Protein AF-A0A1F4HFV6-F1 (afdb_monomer_lite)

Radius of gyration: 15.19 Å; chains: 1; bounding box: 44×39×28 Å

pLDDT: mean 78.49, std 16.4, range [45.84, 95.31]

Structure (mmCIF, N/CA/C/O backbone):
data_AF-A0A1F4HFV6-F1
#
_entry.id   AF-A0A1F4HFV6-F1
#
loop_
_atom_site.group_PDB
_atom_site.id
_atom_site.type_symbol
_atom_site.label_atom_id
_atom_site.label_alt_id
_atom_site.label_comp_id
_atom_site.label_asym_id
_atom_site.label_entity_id
_atom_site.label_seq_id
_atom_site.pdbx_PDB_ins_code
_atom_site.Cartn_x
_atom_site.Cartn_y
_atom_site.Cartn_z
_atom_site.occupancy
_atom_site.B_iso_or_equiv
_atom_site.auth_seq_id
_atom_site.auth_comp_id
_atom_site.auth_asym_id
_atom_site.auth_atom_id
_atom_site.pdbx_PDB_model_num
ATOM 1 N N . MET A 1 1 ? 21.935 14.770 -9.224 1.00 45.84 1 MET A N 1
ATOM 2 C CA . MET A 1 1 ? 21.499 14.187 -7.939 1.00 45.84 1 MET A CA 1
ATOM 3 C C . MET A 1 1 ? 20.025 13.877 -8.119 1.00 45.84 1 MET A C 1
ATOM 5 O O . MET A 1 1 ? 19.320 14.802 -8.494 1.00 45.84 1 MET A O 1
ATOM 9 N N . LEU A 1 2 ? 19.603 12.612 -8.014 1.00 50.25 2 LEU A N 1
ATOM 10 C CA . LEU A 1 2 ? 18.180 12.258 -8.125 1.00 50.25 2 LEU A CA 1
ATOM 11 C C . LEU A 1 2 ? 17.440 12.766 -6.877 1.00 50.25 2 LEU A C 1
ATOM 13 O O . LEU A 1 2 ? 17.924 12.568 -5.762 1.00 50.25 2 LEU A O 1
ATOM 17 N N . SER A 1 3 ? 16.305 13.434 -7.077 1.00 65.06 3 SER A N 1
ATOM 18 C CA . SER A 1 3 ? 15.404 13.902 -6.015 1.00 65.06 3 SER A CA 1
ATOM 19 C C . SER A 1 3 ? 14.314 12.861 -5.739 1.00 65.06 3 SER A C 1
ATOM 21 O O . SER A 1 3 ? 14.059 11.995 -6.570 1.00 65.06 3 SER A O 1
ATOM 23 N N . LEU A 1 4 ? 13.629 12.962 -4.596 1.00 55.62 4 LEU A N 1
ATOM 24 C CA . LEU A 1 4 ? 12.511 12.073 -4.241 1.00 55.62 4 LEU A CA 1
ATOM 25 C C . LEU A 1 4 ? 11.395 12.082 -5.308 1.00 55.62 4 LEU A C 1
ATOM 27 O O . LEU A 1 4 ? 10.829 11.039 -5.616 1.00 55.62 4 LEU A O 1
ATOM 31 N N . GLU A 1 5 ? 11.163 13.238 -5.931 1.00 58.28 5 GLU A N 1
ATOM 32 C CA . GLU A 1 5 ? 10.243 13.417 -7.064 1.00 58.28 5 GLU A CA 1
ATOM 33 C C . GLU A 1 5 ? 10.658 12.604 -8.306 1.00 58.28 5 GLU A C 1
ATOM 35 O O . GLU A 1 5 ? 9.806 12.023 -8.969 1.00 58.28 5 GLU A O 1
ATOM 40 N N . ASP A 1 6 ? 11.963 12.469 -8.567 1.00 56.88 6 ASP A N 1
ATO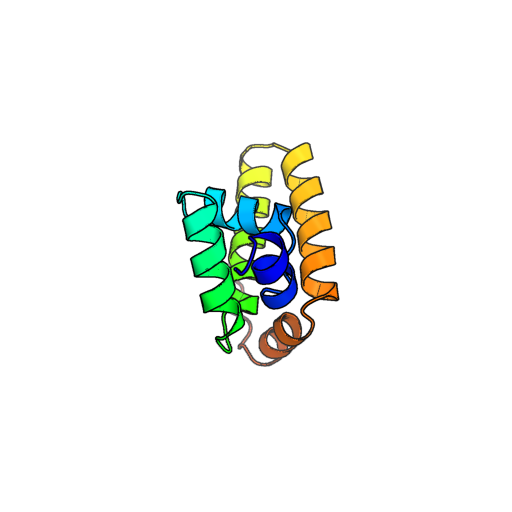M 41 C CA . ASP A 1 6 ? 12.507 11.686 -9.689 1.00 56.88 6 ASP A CA 1
ATOM 42 C C . ASP A 1 6 ? 12.286 10.175 -9.459 1.00 56.88 6 ASP A C 1
ATOM 44 O O . ASP A 1 6 ? 11.880 9.441 -10.359 1.00 56.88 6 ASP A O 1
ATOM 48 N N . CYS A 1 7 ? 12.437 9.709 -8.211 1.00 53.47 7 CYS A N 1
ATOM 49 C CA . CYS A 1 7 ? 12.113 8.330 -7.821 1.00 53.47 7 CYS A CA 1
ATOM 50 C C . CYS A 1 7 ? 10.604 8.029 -7.825 1.00 53.47 7 CYS A C 1
ATOM 52 O O . CYS A 1 7 ? 10.226 6.885 -8.084 1.00 53.47 7 CYS A O 1
ATOM 54 N N . LEU A 1 8 ? 9.741 9.013 -7.550 1.00 57.72 8 LEU A N 1
ATOM 55 C CA . LEU A 1 8 ? 8.282 8.857 -7.631 1.00 57.72 8 LEU A CA 1
ATOM 56 C C . LEU A 1 8 ? 7.815 8.708 -9.084 1.00 57.72 8 LEU A C 1
ATOM 58 O O . LEU A 1 8 ? 7.041 7.796 -9.387 1.00 57.72 8 LEU A O 1
ATOM 62 N N . GLU A 1 9 ? 8.347 9.532 -9.992 1.00 58.84 9 GLU A N 1
ATOM 63 C CA . GLU A 1 9 ? 8.072 9.437 -11.433 1.00 58.84 9 GLU A CA 1
ATOM 64 C C . GLU A 1 9 ? 8.516 8.080 -12.009 1.00 58.84 9 GLU A C 1
ATOM 66 O O . GLU A 1 9 ? 7.802 7.470 -12.809 1.00 58.84 9 GLU A O 1
ATOM 71 N N . LEU A 1 10 ? 9.656 7.552 -11.546 1.00 57.38 10 LEU A N 1
ATOM 72 C CA . LEU A 1 10 ? 10.145 6.218 -11.916 1.00 57.38 10 LEU A CA 1
ATOM 73 C C . LEU A 1 10 ? 9.315 5.086 -11.298 1.00 57.38 10 LEU A C 1
ATOM 75 O O . LEU A 1 10 ? 9.063 4.073 -11.954 1.00 57.38 10 LEU A O 1
ATOM 79 N N . SER A 1 11 ? 8.864 5.270 -10.055 1.00 55.84 11 SER A N 1
ATOM 80 C CA . SER A 1 11 ? 8.067 4.281 -9.330 1.00 55.84 11 SER A CA 1
ATOM 81 C C . SER A 1 11 ? 6.632 4.193 -9.835 1.00 55.84 11 SER A C 1
ATOM 83 O O . SER A 1 11 ? 5.942 3.274 -9.422 1.00 55.84 11 SER A O 1
ATOM 85 N N . LYS A 1 12 ? 6.154 5.108 -10.698 1.00 68.00 12 LYS A N 1
ATOM 86 C CA . LYS A 1 12 ? 4.744 5.178 -11.151 1.00 68.00 12 LYS A CA 1
ATOM 87 C C . LYS A 1 12 ? 3.743 5.117 -9.986 1.00 68.00 12 LYS A C 1
ATOM 89 O O . LYS A 1 12 ? 2.662 4.538 -10.113 1.00 68.00 12 LYS A O 1
ATOM 94 N N . LEU A 1 13 ? 4.144 5.660 -8.839 1.00 76.31 13 LEU A N 1
ATOM 95 C CA . LEU A 1 13 ? 3.378 5.667 -7.603 1.00 76.31 13 LEU A CA 1
ATOM 96 C C . LEU A 1 13 ? 3.282 7.096 -7.086 1.00 76.31 13 LEU A C 1
ATOM 98 O O . LEU A 1 13 ? 4.205 7.896 -7.213 1.00 76.31 13 LEU A O 1
ATOM 102 N N . THR A 1 14 ? 2.144 7.400 -6.491 1.00 82.56 14 THR A N 1
ATOM 103 C CA . THR A 1 14 ? 1.829 8.670 -5.850 1.00 82.56 14 THR A CA 1
ATOM 104 C C . THR A 1 14 ? 2.289 8.665 -4.392 1.00 82.56 14 THR A C 1
ATOM 106 O O . THR A 1 14 ? 2.431 7.614 -3.768 1.00 82.56 14 THR A O 1
ATOM 109 N N . GLU A 1 15 ? 2.488 9.849 -3.815 1.00 84.31 15 GLU A N 1
ATOM 110 C CA . GLU A 1 15 ? 2.875 9.999 -2.404 1.00 84.31 15 GLU A CA 1
ATOM 111 C C . GLU A 1 15 ? 1.890 9.303 -1.448 1.00 84.31 15 GLU A C 1
ATOM 113 O O . GLU A 1 15 ? 2.301 8.617 -0.512 1.00 84.31 15 GLU A O 1
ATOM 118 N N . ASP A 1 16 ? 0.589 9.386 -1.739 1.00 85.44 16 ASP A N 1
ATOM 119 C CA . ASP A 1 16 ? -0.456 8.707 -0.968 1.00 85.44 16 ASP A CA 1
ATOM 120 C C . ASP A 1 16 ? -0.234 7.178 -0.962 1.00 85.44 16 ASP A C 1
ATOM 122 O O . ASP A 1 16 ? -0.386 6.521 0.070 1.00 85.44 16 ASP A O 1
ATOM 126 N N . GLU A 1 17 ? 0.207 6.599 -2.091 1.00 86.19 17 GLU A N 1
ATOM 127 C CA . GLU A 1 17 ? 0.494 5.157 -2.234 1.00 86.19 17 GLU A CA 1
ATOM 128 C C . GLU A 1 17 ? 1.674 4.737 -1.368 1.00 86.19 17 GLU A C 1
ATOM 130 O O . GLU A 1 17 ? 1.600 3.711 -0.685 1.00 86.19 17 GLU A O 1
ATOM 135 N N . ILE A 1 18 ? 2.707 5.571 -1.295 1.00 89.88 18 ILE A N 1
ATOM 136 C CA . ILE A 1 18 ? 3.841 5.356 -0.396 1.00 89.88 18 ILE A CA 1
ATOM 137 C C . ILE A 1 18 ? 3.413 5.461 1.071 1.00 89.88 18 ILE A C 1
ATOM 139 O O . ILE A 1 18 ? 3.799 4.618 1.884 1.00 89.88 18 ILE A O 1
ATOM 143 N N . LEU A 1 19 ? 2.565 6.433 1.416 1.00 89.81 19 LEU A N 1
ATOM 144 C CA . LEU A 1 19 ? 2.043 6.599 2.774 1.00 89.81 19 LEU A CA 1
ATOM 145 C C . LEU A 1 19 ? 1.220 5.393 3.239 1.00 89.81 19 LEU A C 1
ATOM 147 O O . LEU A 1 19 ? 1.287 5.024 4.416 1.00 89.81 19 LEU A O 1
ATOM 151 N N . ILE A 1 20 ? 0.454 4.759 2.345 1.00 90.25 20 ILE A N 1
ATOM 152 C CA . ILE A 1 20 ? -0.227 3.496 2.663 1.00 90.25 20 ILE A CA 1
ATOM 153 C C . ILE A 1 20 ? 0.787 2.403 2.965 1.00 90.25 20 ILE A C 1
ATOM 155 O O . ILE A 1 20 ? 0.676 1.761 4.008 1.00 90.25 20 ILE A O 1
ATOM 159 N N . ILE A 1 21 ? 1.771 2.196 2.088 1.00 91.25 21 ILE A N 1
ATOM 160 C CA . ILE A 1 21 ? 2.772 1.135 2.259 1.00 91.25 21 ILE A CA 1
ATOM 161 C C . ILE A 1 21 ? 3.521 1.332 3.583 1.00 91.25 21 ILE A C 1
ATOM 163 O O . ILE A 1 21 ? 3.645 0.391 4.364 1.00 91.25 21 ILE A O 1
ATOM 167 N N . ALA A 1 22 ? 3.928 2.567 3.889 1.00 94.06 22 ALA A N 1
ATOM 168 C CA . ALA A 1 22 ? 4.588 2.923 5.142 1.00 94.06 22 ALA A CA 1
ATOM 169 C C . ALA A 1 22 ? 3.744 2.555 6.370 1.00 94.06 22 ALA A C 1
ATOM 171 O O . ALA A 1 22 ? 4.230 1.917 7.308 1.00 94.06 22 ALA A O 1
ATOM 172 N N . LYS A 1 23 ? 2.455 2.916 6.364 1.00 90.31 23 LYS A N 1
ATOM 173 C CA . LYS A 1 23 ? 1.531 2.616 7.468 1.00 90.31 23 LYS A CA 1
ATOM 174 C C . LYS A 1 23 ? 1.264 1.121 7.607 1.00 90.31 23 LYS A C 1
ATOM 176 O O . LYS A 1 23 ? 1.234 0.626 8.736 1.00 90.31 23 LYS A O 1
ATOM 181 N N . HIS A 1 24 ? 1.071 0.435 6.486 1.00 92.81 24 HIS A N 1
ATOM 182 C CA . HIS A 1 24 ? 0.746 -0.984 6.424 1.00 92.81 24 HIS A CA 1
ATOM 183 C C . HIS A 1 24 ? 1.911 -1.851 6.912 1.00 92.81 24 HIS A C 1
ATOM 185 O O . HIS A 1 24 ? 1.739 -2.663 7.819 1.00 92.81 24 HIS A O 1
ATOM 191 N N . GLU A 1 25 ? 3.111 -1.610 6.382 1.00 92.25 25 GLU A N 1
ATOM 192 C CA . GLU A 1 25 ? 4.332 -2.346 6.734 1.00 92.25 25 GLU A CA 1
ATOM 193 C C . GLU A 1 25 ? 4.984 -1.833 8.024 1.00 92.25 25 GLU A C 1
ATOM 195 O O . GLU A 1 25 ? 5.911 -2.452 8.542 1.00 92.25 25 GLU A O 1
ATOM 200 N N . ARG A 1 26 ? 4.482 -0.721 8.581 1.00 94.69 26 ARG A N 1
ATOM 201 C CA . ARG A 1 26 ? 4.977 -0.095 9.819 1.00 94.69 26 ARG A CA 1
ATOM 202 C C . ARG A 1 26 ? 6.443 0.335 9.705 1.00 94.69 26 ARG A C 1
ATOM 204 O O . ARG A 1 26 ? 7.223 0.170 10.644 1.00 94.69 26 ARG A O 1
ATOM 211 N N . ILE A 1 27 ? 6.793 0.924 8.567 1.00 95.31 27 ILE A N 1
ATOM 212 C CA . ILE A 1 27 ? 8.143 1.392 8.236 1.00 95.31 27 ILE A CA 1
ATOM 213 C C . ILE A 1 27 ? 8.151 2.899 7.931 1.00 95.31 27 ILE A C 1
ATOM 215 O O . ILE A 1 27 ? 7.105 3.460 7.602 1.00 95.31 27 ILE A O 1
ATOM 219 N N . PRO A 1 28 ? 9.309 3.579 8.033 1.00 94.19 28 PRO A N 1
ATOM 220 C CA . PRO A 1 28 ? 9.443 4.976 7.616 1.00 94.19 28 PRO A CA 1
ATOM 221 C C . PRO A 1 28 ? 9.117 5.178 6.129 1.00 94.19 28 PRO A C 1
ATOM 223 O O . PRO A 1 28 ? 9.372 4.290 5.319 1.00 94.19 28 PRO A O 1
ATOM 226 N N . GLU A 1 29 ? 8.645 6.369 5.752 1.00 89.19 29 GLU A N 1
ATOM 227 C CA . GLU A 1 29 ? 8.258 6.712 4.368 1.00 89.19 29 GLU A CA 1
ATOM 228 C C . GLU A 1 29 ? 9.380 6.464 3.356 1.00 89.19 29 GLU A C 1
ATOM 230 O O . GLU A 1 29 ? 9.146 5.894 2.296 1.00 89.19 29 GLU A O 1
ATOM 235 N N . ILE A 1 30 ? 10.622 6.800 3.716 1.00 88.38 30 ILE A N 1
ATOM 236 C CA . ILE A 1 30 ? 11.785 6.545 2.860 1.00 88.38 30 ILE A CA 1
ATOM 237 C C . ILE A 1 30 ? 12.021 5.045 2.627 1.00 88.38 30 ILE A C 1
ATOM 239 O O . ILE A 1 30 ? 12.366 4.638 1.525 1.00 88.38 30 ILE A O 1
ATOM 243 N N . ALA A 1 31 ? 11.778 4.202 3.634 1.00 90.81 31 ALA A N 1
ATOM 244 C CA . ALA A 1 31 ? 11.885 2.753 3.488 1.00 90.81 31 ALA A CA 1
ATOM 245 C C . ALA A 1 31 ? 10.706 2.177 2.687 1.00 90.81 31 ALA A C 1
ATOM 247 O O . ALA A 1 31 ? 10.880 1.220 1.936 1.00 90.81 31 ALA A O 1
ATOM 248 N N . ALA A 1 32 ? 9.515 2.767 2.821 1.00 92.06 32 ALA A N 1
ATOM 249 C CA . ALA A 1 32 ? 8.350 2.409 2.021 1.00 92.06 32 ALA A CA 1
ATOM 250 C C . ALA A 1 32 ? 8.539 2.755 0.544 1.00 92.06 32 ALA A C 1
ATOM 252 O O . ALA A 1 32 ? 8.162 1.953 -0.303 1.00 92.06 32 ALA A O 1
ATOM 253 N N . LEU A 1 33 ? 9.159 3.898 0.241 1.00 88.12 33 LEU A N 1
ATOM 254 C CA . LEU A 1 33 ? 9.519 4.285 -1.121 1.00 88.12 33 LEU A CA 1
ATOM 255 C C . LEU A 1 33 ? 10.487 3.275 -1.746 1.00 88.12 33 LEU A C 1
ATOM 257 O O . LEU A 1 33 ? 10.234 2.785 -2.843 1.00 88.12 33 LEU A O 1
ATOM 261 N N . GLU A 1 34 ? 11.543 2.897 -1.023 1.00 89.50 34 GLU A N 1
ATOM 262 C CA . GLU A 1 34 ? 12.493 1.877 -1.482 1.00 89.50 34 GLU A CA 1
ATOM 263 C C . GLU A 1 34 ? 11.811 0.519 -1.709 1.00 89.50 34 GLU A C 1
ATOM 265 O O . GLU A 1 34 ? 12.017 -0.125 -2.740 1.00 89.50 34 GLU A O 1
ATOM 270 N N . LEU A 1 35 ? 10.944 0.094 -0.781 1.00 89.50 35 LEU A N 1
ATOM 271 C CA . LEU A 1 35 ? 10.153 -1.129 -0.927 1.00 89.50 35 LEU A CA 1
ATOM 272 C C . LEU A 1 35 ? 9.233 -1.057 -2.150 1.00 89.50 35 LEU A C 1
ATOM 274 O O . LEU A 1 35 ? 9.136 -2.021 -2.905 1.00 89.50 35 LEU A O 1
ATOM 278 N N . ALA A 1 36 ? 8.563 0.069 -2.356 1.00 87.44 36 ALA A N 1
ATOM 279 C CA . ALA A 1 36 ? 7.656 0.280 -3.470 1.00 87.44 36 ALA A CA 1
ATOM 280 C C . ALA A 1 36 ? 8.390 0.235 -4.822 1.00 87.44 36 ALA A C 1
ATOM 282 O O . ALA A 1 36 ? 7.954 -0.470 -5.735 1.00 87.44 36 ALA A O 1
ATOM 283 N N . ASN A 1 37 ? 9.546 0.896 -4.911 1.00 84.69 37 ASN A N 1
ATOM 284 C CA . ASN A 1 37 ? 10.421 0.880 -6.082 1.00 84.69 37 ASN A CA 1
ATOM 285 C C . ASN A 1 37 ? 10.975 -0.530 -6.366 1.00 84.69 37 ASN A C 1
ATOM 287 O O . ASN A 1 37 ? 11.040 -0.974 -7.514 1.00 84.69 37 ASN A O 1
ATOM 291 N N . TYR A 1 38 ? 11.308 -1.289 -5.319 1.00 85.75 38 TYR A N 1
ATOM 292 C CA 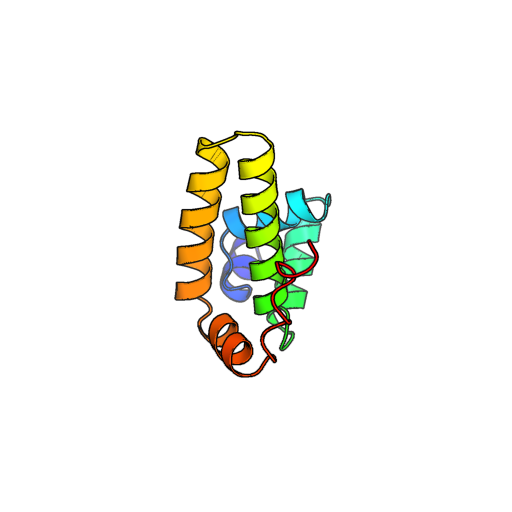. TYR A 1 38 ? 11.665 -2.697 -5.469 1.00 85.75 38 TYR A CA 1
ATOM 293 C C . TYR A 1 38 ? 10.488 -3.521 -6.003 1.00 85.75 38 TYR A C 1
ATOM 295 O O . TYR A 1 38 ? 10.645 -4.282 -6.957 1.00 85.75 38 TYR A O 1
ATOM 303 N N . LEU A 1 39 ? 9.299 -3.363 -5.413 1.00 85.50 39 LEU A N 1
ATOM 304 C CA . LEU A 1 39 ? 8.112 -4.124 -5.788 1.00 85.50 39 LEU A CA 1
ATOM 305 C C . LEU A 1 39 ? 7.727 -3.868 -7.245 1.00 85.50 39 LEU A C 1
ATOM 307 O O . LEU A 1 39 ? 7.469 -4.838 -7.953 1.00 85.50 39 LEU A O 1
ATOM 311 N N . ILE A 1 40 ? 7.744 -2.628 -7.736 1.00 79.31 40 ILE A N 1
ATOM 312 C CA . ILE A 1 40 ? 7.321 -2.359 -9.118 1.00 79.31 40 ILE A CA 1
ATOM 313 C C . ILE A 1 40 ? 8.227 -3.003 -10.178 1.00 79.31 40 ILE A C 1
ATOM 315 O O . ILE A 1 40 ? 7.782 -3.287 -11.288 1.00 79.31 40 ILE A O 1
ATOM 319 N N . CYS A 1 41 ? 9.472 -3.325 -9.822 1.00 78.56 41 CYS A N 1
ATOM 320 C CA . CYS A 1 41 ? 10.380 -4.092 -10.676 1.00 78.56 41 CYS A CA 1
ATOM 321 C C . CYS A 1 41 ? 10.089 -5.606 -10.685 1.00 78.56 41 CYS A C 1
ATOM 323 O O . CYS A 1 41 ? 10.722 -6.353 -11.432 1.00 78.56 41 CYS A O 1
ATOM 325 N N . THR A 1 42 ? 9.163 -6.088 -9.851 1.00 78.00 42 THR A N 1
ATOM 326 C CA . THR A 1 42 ? 8.818 -7.511 -9.734 1.00 78.00 42 THR A CA 1
ATOM 327 C C . THR A 1 42 ? 7.489 -7.832 -10.423 1.00 78.00 42 THR A C 1
ATOM 329 O O . THR A 1 42 ? 6.560 -7.026 -10.373 1.00 78.00 42 THR A O 1
ATOM 332 N N . PRO A 1 43 ? 7.328 -9.044 -10.988 1.00 71.38 43 PRO A N 1
ATOM 333 C CA . PRO A 1 43 ? 6.093 -9.444 -11.671 1.00 71.38 43 PRO A CA 1
ATOM 334 C C . PRO A 1 43 ? 4.859 -9.522 -10.752 1.00 71.38 43 PRO A C 1
ATOM 336 O O . PRO A 1 43 ? 3.735 -9.605 -11.241 1.00 71.38 43 PRO A O 1
ATOM 339 N N . ASP A 1 44 ? 5.058 -9.520 -9.430 1.00 78.81 44 ASP A N 1
ATOM 340 C CA . ASP A 1 44 ? 4.008 -9.635 -8.412 1.00 78.81 44 ASP A CA 1
ATOM 341 C C . ASP A 1 44 ? 3.864 -8.376 -7.547 1.00 78.81 44 ASP A C 1
ATOM 343 O O . ASP A 1 44 ? 2.991 -8.310 -6.676 1.00 78.81 44 ASP A O 1
ATOM 347 N N . GLY A 1 45 ? 4.704 -7.363 -7.754 1.00 83.81 45 GLY A N 1
ATOM 348 C CA . GLY A 1 45 ? 4.730 -6.198 -6.879 1.00 83.81 45 GLY A CA 1
ATOM 349 C C . GLY A 1 45 ? 3.471 -5.360 -6.965 1.00 83.81 45 GLY A C 1
ATOM 350 O O . GLY A 1 45 ? 2.931 -4.980 -5.926 1.00 83.81 45 GLY A O 1
ATOM 351 N N . GLU A 1 46 ? 2.934 -5.169 -8.174 1.00 84.88 46 GLU A N 1
ATOM 352 C CA . GLU A 1 46 ? 1.669 -4.455 -8.340 1.00 84.88 46 GLU A CA 1
ATOM 353 C C . GLU A 1 46 ? 0.525 -5.165 -7.593 1.00 84.88 46 GLU A C 1
ATOM 355 O O . GLU A 1 46 ? -0.356 -4.542 -6.994 1.00 84.88 46 GLU A O 1
ATOM 360 N N . PHE A 1 47 ? 0.536 -6.502 -7.592 1.00 85.44 47 PHE A N 1
ATOM 361 C CA . PHE A 1 47 ? -0.447 -7.306 -6.867 1.00 85.44 47 PHE A CA 1
ATOM 362 C C . PHE A 1 47 ? -0.289 -7.172 -5.352 1.00 85.44 47 PHE A C 1
ATOM 364 O O . PHE A 1 47 ? -1.287 -7.054 -4.637 1.00 85.44 47 PHE A O 1
ATOM 371 N N . ARG A 1 48 ? 0.953 -7.152 -4.859 1.00 88.75 48 ARG A N 1
ATOM 372 C CA . ARG A 1 48 ? 1.244 -6.950 -3.436 1.00 88.75 48 ARG A CA 1
ATOM 373 C C . ARG A 1 48 ? 0.750 -5.597 -2.944 1.00 88.75 48 ARG A C 1
ATOM 375 O O . ARG A 1 48 ? 0.026 -5.568 -1.953 1.00 88.75 48 ARG A O 1
ATOM 382 N N . ILE A 1 49 ? 1.045 -4.515 -3.662 1.00 89.06 49 ILE A N 1
ATOM 383 C CA . ILE A 1 49 ? 0.608 -3.162 -3.286 1.00 89.06 49 ILE A CA 1
ATOM 384 C C . ILE A 1 49 ? -0.926 -3.074 -3.296 1.00 89.06 49 ILE A C 1
ATOM 386 O O . ILE A 1 49 ? -1.535 -2.635 -2.320 1.00 89.06 49 ILE A O 1
ATOM 390 N N . LYS A 1 50 ? -1.591 -3.613 -4.327 1.00 89.88 50 LYS A N 1
ATOM 391 C CA . LYS A 1 50 ? -3.061 -3.738 -4.343 1.00 89.88 50 LYS A CA 1
ATOM 392 C C . LYS A 1 50 ? -3.599 -4.529 -3.146 1.00 89.88 50 LYS A C 1
ATOM 394 O O . LYS A 1 50 ? -4.664 -4.199 -2.620 1.00 89.88 50 LYS A O 1
ATOM 399 N N . GLY A 1 51 ? -2.900 -5.586 -2.736 1.00 90.62 51 GLY A N 1
ATOM 400 C CA . GLY A 1 51 ? -3.218 -6.379 -1.549 1.00 90.62 51 GLY A CA 1
ATOM 401 C C . GLY A 1 51 ? -3.153 -5.558 -0.261 1.00 90.62 51 GLY A C 1
ATOM 402 O O . GLY A 1 51 ? -4.103 -5.602 0.522 1.00 90.62 51 GLY A O 1
ATOM 403 N N . MET A 1 52 ? -2.097 -4.758 -0.089 1.00 92.50 52 MET A N 1
ATOM 404 C CA . MET A 1 52 ? -1.923 -3.850 1.053 1.00 92.50 52 MET A CA 1
ATOM 405 C C . MET A 1 52 ? -3.087 -2.856 1.144 1.00 92.50 52 MET A C 1
ATOM 407 O O . MET A 1 52 ? -3.760 -2.783 2.173 1.00 92.50 52 MET A O 1
ATOM 411 N N . ILE A 1 53 ? -3.422 -2.189 0.030 1.00 91.88 53 ILE A N 1
ATOM 412 C CA . ILE A 1 53 ? -4.539 -1.229 -0.033 1.00 91.88 53 ILE A CA 1
ATOM 413 C C . ILE A 1 53 ? -5.868 -1.910 0.342 1.00 91.88 53 ILE A C 1
ATOM 415 O O . ILE A 1 53 ? -6.653 -1.379 1.126 1.00 91.88 53 ILE A O 1
ATOM 419 N N . LYS A 1 54 ? -6.135 -3.119 -0.174 1.00 93.44 54 LYS A N 1
ATOM 420 C CA . LYS A 1 54 ? -7.356 -3.881 0.158 1.00 93.44 54 LYS A CA 1
ATOM 421 C C . LYS A 1 54 ? -7.432 -4.285 1.628 1.00 93.44 54 LYS A C 1
ATOM 423 O O . LYS A 1 54 ? -8.519 -4.256 2.215 1.00 93.44 54 LYS A O 1
ATOM 428 N N . ASN A 1 55 ? -6.312 -4.687 2.216 1.00 93.38 55 ASN A N 1
ATOM 429 C CA . ASN A 1 55 ? -6.269 -5.023 3.631 1.00 93.38 55 ASN A CA 1
ATOM 430 C C . ASN A 1 55 ? -6.547 -3.786 4.490 1.00 93.38 55 ASN A C 1
ATOM 432 O O . ASN A 1 55 ? -7.335 -3.864 5.428 1.00 93.38 55 ASN A O 1
ATOM 436 N N . ASP A 1 56 ? -5.989 -2.634 4.123 1.00 92.25 56 ASP A N 1
ATOM 437 C CA . ASP A 1 56 ? -6.239 -1.381 4.831 1.00 92.25 56 ASP A CA 1
ATOM 438 C C . ASP A 1 56 ? -7.696 -0.921 4.714 1.00 92.25 56 ASP A C 1
ATOM 440 O O . ASP A 1 56 ? -8.258 -0.449 5.702 1.00 92.25 56 ASP A O 1
ATOM 444 N N . ILE A 1 57 ? -8.352 -1.126 3.563 1.00 93.50 57 ILE A N 1
ATOM 445 C CA . ILE A 1 57 ? -9.805 -0.905 3.423 1.00 93.50 57 ILE A CA 1
ATOM 446 C C . ILE A 1 57 ? -10.566 -1.790 4.412 1.00 93.50 57 ILE A C 1
ATOM 448 O O . ILE A 1 57 ? -11.472 -1.323 5.097 1.00 93.50 57 ILE A O 1
ATOM 452 N N . THR A 1 58 ? -10.185 -3.066 4.502 1.00 94.25 58 THR A N 1
ATOM 453 C CA . THR A 1 58 ? -10.822 -4.029 5.410 1.00 94.25 58 THR A CA 1
ATOM 454 C C . THR A 1 58 ? -10.613 -3.625 6.870 1.00 94.25 58 THR A C 1
ATOM 456 O O . THR A 1 58 ? -11.549 -3.667 7.664 1.00 94.25 58 THR A O 1
ATOM 459 N N . GLN A 1 59 ? -9.410 -3.170 7.228 1.00 92.81 59 GLN A N 1
ATOM 460 C CA . GLN A 1 59 ? -9.105 -2.662 8.563 1.00 92.81 59 GLN A CA 1
ATOM 461 C C . GLN A 1 59 ? -9.925 -1.406 8.888 1.00 92.81 59 GLN A C 1
ATOM 463 O O . GLN A 1 59 ? -10.536 -1.344 9.952 1.00 92.81 59 GLN A O 1
ATOM 468 N N . ALA A 1 60 ? -9.985 -0.430 7.977 1.00 92.62 60 ALA A N 1
ATOM 469 C CA . ALA A 1 60 ? -10.768 0.791 8.162 1.00 92.62 60 ALA A CA 1
ATOM 470 C C . ALA A 1 60 ? -12.265 0.485 8.341 1.00 92.62 60 ALA A C 1
ATOM 472 O O . ALA A 1 60 ? -12.892 1.016 9.259 1.00 92.62 60 ALA A O 1
ATOM 473 N N . ALA A 1 61 ? -12.807 -0.436 7.538 1.00 94.12 61 ALA A N 1
ATOM 474 C CA . ALA A 1 61 ? -14.185 -0.903 7.664 1.00 94.12 61 ALA A CA 1
ATOM 475 C C . ALA A 1 61 ? -14.443 -1.578 9.024 1.00 94.12 61 ALA A C 1
ATOM 477 O O . ALA A 1 61 ? -15.432 -1.266 9.687 1.00 94.12 61 ALA A O 1
ATOM 478 N N . ASN A 1 62 ? -13.533 -2.446 9.481 1.00 94.88 62 ASN A N 1
ATOM 479 C CA . ASN A 1 62 ? -13.641 -3.123 10.779 1.00 94.88 62 ASN A CA 1
ATOM 480 C C . ASN A 1 62 ? -13.565 -2.152 11.968 1.00 94.88 62 ASN A C 1
ATOM 482 O O . ASN A 1 62 ? -14.198 -2.386 12.994 1.00 94.88 62 ASN A O 1
ATOM 486 N N . CYS A 1 63 ? -12.813 -1.058 11.836 1.00 9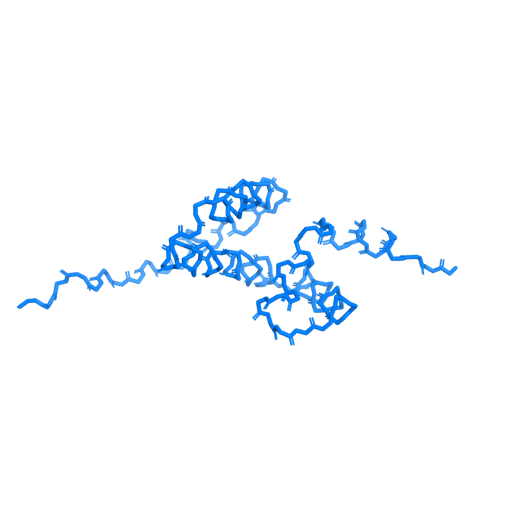2.94 63 CYS A N 1
ATOM 487 C CA . CYS A 1 63 ? -12.738 0.000 12.845 1.00 92.94 63 CYS A CA 1
ATOM 488 C C . CYS A 1 63 ? -13.910 0.997 12.778 1.00 92.94 63 CYS A C 1
ATOM 490 O O . CYS A 1 63 ? -14.011 1.863 13.645 1.00 92.94 63 CYS A O 1
ATOM 492 N N . GLY A 1 64 ? -14.784 0.907 11.768 1.00 94.69 64 GLY A N 1
ATOM 493 C CA . GLY A 1 64 ? -15.877 1.859 11.547 1.00 94.69 64 GLY A CA 1
ATOM 494 C C . GLY A 1 64 ? -15.435 3.220 10.991 1.00 94.69 64 GLY A C 1
ATOM 495 O O . GLY A 1 64 ? -16.237 4.156 10.957 1.00 94.69 64 GLY A O 1
ATOM 496 N N . ASP A 1 65 ? -14.187 3.346 10.531 1.00 93.94 65 ASP A N 1
ATOM 497 C CA . ASP A 1 65 ? -13.633 4.586 9.982 1.00 93.94 65 ASP A CA 1
ATOM 498 C C . ASP A 1 65 ? -14.018 4.747 8.505 1.00 93.94 65 ASP A C 1
ATOM 500 O O . ASP A 1 65 ? -13.267 4.434 7.577 1.00 93.94 65 ASP A O 1
ATOM 504 N N . ARG A 1 66 ? -15.243 5.238 8.290 1.00 92.88 66 ARG A N 1
ATOM 505 C CA . ARG A 1 66 ? -15.833 5.419 6.955 1.00 92.88 66 ARG A CA 1
ATOM 506 C C . ARG A 1 66 ? -15.074 6.420 6.087 1.00 92.88 66 ARG A C 1
ATOM 508 O O . ARG A 1 66 ? -15.065 6.271 4.868 1.00 92.88 66 ARG A O 1
ATOM 515 N N . VAL A 1 67 ? -14.463 7.445 6.685 1.00 92.81 67 VAL A N 1
ATOM 516 C CA . VAL A 1 67 ? -13.718 8.468 5.934 1.00 92.81 67 VAL A CA 1
ATOM 517 C C . VAL A 1 67 ? -12.450 7.848 5.364 1.00 92.81 67 VAL A C 1
ATOM 519 O O . VAL A 1 67 ? -12.209 7.942 4.158 1.00 92.81 67 VAL A O 1
ATOM 522 N N . ARG A 1 68 ? -11.689 7.139 6.206 1.00 90.50 68 ARG A N 1
ATOM 523 C CA . ARG A 1 68 ? -10.497 6.411 5.772 1.00 90.50 68 ARG A CA 1
ATOM 524 C C . ARG A 1 68 ? -10.851 5.337 4.746 1.00 90.50 68 ARG A C 1
ATOM 526 O O . ARG A 1 68 ? -10.197 5.252 3.713 1.00 90.50 68 ARG A O 1
ATOM 533 N N . GLU A 1 69 ? -11.910 4.565 4.976 1.00 92.81 69 GLU A N 1
ATOM 534 C CA . GLU A 1 69 ? -12.367 3.529 4.042 1.00 92.81 69 GLU A CA 1
ATOM 535 C C . GLU A 1 69 ? -12.664 4.096 2.640 1.00 92.81 69 GLU A C 1
ATOM 537 O O . GLU A 1 69 ? -12.235 3.526 1.635 1.00 92.81 69 GLU A O 1
ATOM 542 N N . LEU A 1 70 ? -13.379 5.223 2.554 1.00 92.69 70 LEU A N 1
ATOM 543 C CA . LEU A 1 70 ? -13.709 5.867 1.278 1.00 92.69 70 LEU A CA 1
ATOM 544 C C . LEU A 1 70 ? -12.468 6.411 0.561 1.00 92.69 70 LEU A C 1
ATOM 546 O O . LEU A 1 70 ? -12.346 6.215 -0.650 1.00 92.69 70 LEU A O 1
ATOM 550 N N . GLY A 1 71 ? -11.543 7.037 1.295 1.00 91.69 71 GLY A N 1
ATOM 551 C CA . GLY A 1 71 ? -10.270 7.507 0.740 1.00 91.69 71 GLY A CA 1
ATOM 552 C C . GLY A 1 71 ? -9.463 6.361 0.129 1.00 91.69 71 GLY A C 1
ATOM 553 O O . GLY A 1 71 ? -9.090 6.409 -1.043 1.00 91.69 71 GLY A O 1
ATOM 554 N N . LEU A 1 72 ? -9.316 5.264 0.875 1.00 92.12 72 LEU A N 1
ATOM 555 C CA . LEU A 1 72 ? -8.609 4.066 0.419 1.00 92.12 72 LEU A CA 1
ATOM 556 C C . LEU A 1 72 ? -9.280 3.411 -0.804 1.00 92.12 72 LEU A C 1
ATOM 558 O O . LEU A 1 72 ? -8.598 2.913 -1.698 1.00 92.12 72 LEU A O 1
ATOM 562 N N . LYS A 1 73 ? -10.618 3.427 -0.889 1.00 92.94 73 LYS A N 1
ATOM 563 C CA . LYS A 1 73 ? -11.354 2.930 -2.068 1.00 92.94 73 LYS A CA 1
ATOM 564 C C . LYS A 1 73 ? -11.111 3.777 -3.315 1.00 92.94 73 LYS A C 1
ATOM 566 O O . LYS A 1 73 ? -10.943 3.214 -4.398 1.00 92.94 73 LYS A O 1
ATOM 571 N N . LEU A 1 74 ? -11.116 5.105 -3.187 1.00 91.25 74 LEU A N 1
ATOM 572 C CA . LEU A 1 74 ? -10.814 6.006 -4.304 1.00 91.25 74 LEU A CA 1
ATOM 573 C C . LEU A 1 74 ? -9.395 5.761 -4.815 1.00 91.25 74 LEU A C 1
ATOM 575 O O . LEU A 1 74 ? -9.162 5.640 -6.016 1.00 91.25 74 LEU A O 1
ATOM 579 N N . MET A 1 75 ? -8.468 5.619 -3.884 1.00 89.62 75 MET A N 1
ATOM 580 C CA . MET A 1 75 ? -7.077 5.369 -4.181 1.00 89.62 75 MET A CA 1
ATOM 581 C C . MET A 1 75 ? -6.846 4.011 -4.845 1.00 89.62 75 MET A C 1
ATOM 583 O O . MET A 1 75 ? -6.174 3.943 -5.866 1.00 89.62 75 MET A O 1
ATOM 587 N N . LEU A 1 76 ? -7.504 2.948 -4.371 1.00 90.88 76 LEU A N 1
ATOM 588 C CA . LEU A 1 76 ? -7.500 1.646 -5.043 1.00 90.88 76 LEU A CA 1
ATOM 589 C C . LEU A 1 76 ? -7.987 1.747 -6.497 1.00 90.88 76 LEU A C 1
ATOM 591 O O . LEU A 1 76 ? -7.466 1.060 -7.376 1.00 90.88 76 LEU A O 1
ATOM 595 N N . ARG A 1 77 ? -8.994 2.590 -6.761 1.00 89.44 77 ARG A N 1
ATOM 596 C CA . ARG A 1 77 ? -9.491 2.829 -8.122 1.00 89.44 77 ARG A CA 1
ATOM 597 C C . ARG A 1 77 ? -8.419 3.478 -8.996 1.00 89.44 77 ARG A C 1
ATOM 599 O O . ARG A 1 77 ? -8.229 3.035 -10.125 1.00 89.44 77 ARG A O 1
ATOM 606 N N . ASN A 1 78 ? -7.742 4.501 -8.478 1.00 86.69 78 ASN A N 1
ATOM 607 C CA . ASN A 1 78 ? -6.668 5.196 -9.187 1.00 86.6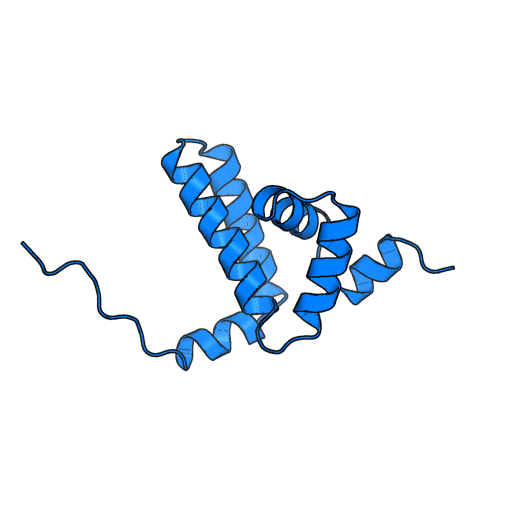9 78 ASN A CA 1
ATOM 608 C C . ASN A 1 78 ? -5.483 4.260 -9.446 1.00 86.69 78 ASN A C 1
ATOM 610 O O . ASN A 1 78 ? -5.027 4.177 -10.583 1.00 86.69 78 ASN A O 1
ATOM 614 N N . TYR A 1 79 ? -5.090 3.477 -8.440 1.00 86.44 79 TYR A N 1
ATOM 615 C CA . TYR A 1 79 ? -4.043 2.469 -8.545 1.00 86.44 79 TYR A CA 1
ATOM 616 C C . TYR A 1 79 ? -4.321 1.490 -9.691 1.00 86.44 79 TYR A C 1
ATOM 618 O O . TYR A 1 79 ? -3.522 1.343 -10.605 1.00 86.44 79 TYR A O 1
ATOM 626 N N . VAL A 1 80 ? -5.505 0.867 -9.721 1.00 86.69 80 VAL A N 1
ATOM 627 C CA . VAL A 1 80 ? -5.867 -0.098 -10.779 1.00 86.69 80 VAL A CA 1
ATOM 628 C C . VAL A 1 80 ? -5.947 0.549 -12.166 1.00 86.69 80 VAL A C 1
ATOM 630 O O . VAL A 1 80 ? -5.669 -0.120 -13.159 1.00 86.69 80 VAL A O 1
ATOM 633 N N . ALA A 1 81 ? -6.325 1.827 -12.253 1.00 85.12 81 ALA A N 1
ATOM 634 C CA . ALA A 1 81 ? -6.355 2.552 -13.522 1.00 85.12 81 ALA A CA 1
ATOM 635 C C . ALA A 1 81 ? -4.946 2.820 -14.078 1.00 85.12 81 ALA A C 1
ATOM 637 O O . ALA A 1 81 ? -4.759 2.782 -15.292 1.00 85.12 81 ALA A O 1
ATOM 638 N N . GLN A 1 82 ? -3.969 3.065 -13.201 1.00 82.06 82 GLN A N 1
ATOM 639 C CA . GLN A 1 82 ? -2.567 3.294 -13.568 1.00 82.06 82 GLN A CA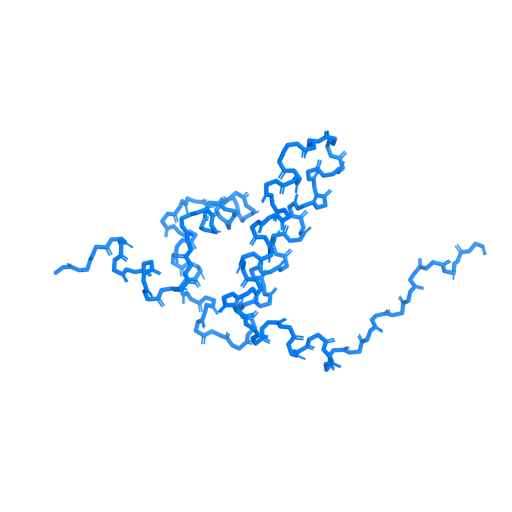 1
ATOM 640 C C . GLN A 1 82 ? -1.789 1.981 -13.778 1.00 82.06 82 GLN A C 1
ATOM 642 O O . GLN A 1 82 ? -0.848 1.945 -14.567 1.00 82.06 82 GLN A O 1
ATOM 647 N N . HIS A 1 83 ? -2.236 0.894 -13.137 1.00 78.44 83 HIS A N 1
ATOM 648 C CA . HIS A 1 83 ? -1.566 -0.413 -13.067 1.00 78.44 83 HIS A CA 1
ATOM 649 C C . HIS A 1 83 ? -2.473 -1.554 -13.589 1.00 78.44 83 HIS A C 1
ATOM 651 O O . HIS A 1 83 ? -2.939 -2.403 -12.814 1.00 78.44 83 HIS A O 1
ATOM 657 N N . PRO A 1 84 ? -2.794 -1.600 -14.903 1.00 70.06 84 PRO A N 1
ATOM 658 C CA . PRO A 1 84 ? -3.743 -2.569 -15.465 1.00 70.06 84 PRO A CA 1
ATOM 659 C C . PRO A 1 84 ? -3.252 -4.028 -15.407 1.00 70.06 84 PRO A C 1
ATOM 661 O O . PRO A 1 84 ? -4.082 -4.941 -15.305 1.00 70.06 84 PRO A O 1
ATOM 664 N N . GLY A 1 85 ? -1.931 -4.264 -15.398 1.00 68.00 85 GLY A N 1
ATOM 665 C CA . GLY A 1 85 ? -1.324 -5.601 -15.281 1.00 68.00 85 GLY A CA 1
ATOM 666 C C . GLY A 1 85 ? -1.716 -6.324 -13.988 1.00 68.00 85 GLY A C 1
ATOM 667 O O . GLY A 1 85 ? -1.966 -7.533 -13.973 1.00 68.00 85 GLY A O 1
ATOM 668 N N . CYS A 1 86 ? -1.950 -5.558 -12.922 1.00 63.84 86 CYS A N 1
ATOM 669 C CA . CYS A 1 86 ? -2.439 -6.044 -11.636 1.00 63.84 86 CYS A CA 1
ATOM 670 C C . CYS A 1 86 ? -3.845 -6.688 -11.685 1.00 63.84 86 CYS A C 1
ATOM 672 O O . CYS A 1 86 ? -4.278 -7.382 -10.753 1.00 63.84 86 CYS A O 1
ATOM 674 N N . ASN A 1 87 ? -4.627 -6.427 -12.737 1.00 58.66 87 ASN A N 1
ATOM 675 C CA . ASN A 1 87 ? -5.956 -7.013 -12.910 1.00 58.66 87 ASN A CA 1
ATOM 676 C C . ASN A 1 87 ? -5.940 -8.284 -13.772 1.00 58.66 87 ASN A C 1
ATOM 678 O O . ASN A 1 87 ? -6.871 -9.085 -13.698 1.00 58.66 87 ASN A O 1
ATOM 682 N N . GLU A 1 88 ? -4.892 -8.488 -14.571 1.00 53.81 88 GLU A N 1
ATOM 683 C CA . GLU A 1 88 ? -4.818 -9.588 -15.530 1.00 53.81 88 GLU A CA 1
ATOM 684 C C . GLU A 1 88 ? -4.529 -10.929 -14.846 1.00 53.81 88 GLU A C 1
ATOM 686 O O . GLU A 1 88 ? -5.281 -11.876 -15.053 1.00 53.81 88 GLU A O 1
ATOM 691 N N . ARG A 1 89 ? -3.596 -10.991 -13.883 1.00 51.78 89 ARG A N 1
ATOM 692 C CA . ARG A 1 89 ? -3.365 -12.219 -13.090 1.00 51.78 89 ARG A CA 1
ATOM 693 C C . ARG A 1 89 ? -4.531 -12.640 -12.191 1.00 51.78 89 ARG A C 1
ATOM 695 O O . ARG A 1 89 ? -4.616 -13.810 -11.834 1.00 51.78 89 ARG A O 1
ATOM 702 N N . LEU A 1 90 ? -5.459 -11.742 -11.833 1.00 51.16 90 LEU A N 1
ATOM 703 C CA . LEU A 1 90 ? -6.675 -12.140 -11.102 1.00 51.16 90 LEU A CA 1
ATOM 704 C C . LEU A 1 90 ? -7.562 -13.075 -11.947 1.00 51.16 90 LEU A C 1
ATOM 706 O O . LEU A 1 90 ? -8.363 -13.817 -11.384 1.00 51.16 90 LEU A O 1
ATOM 710 N N . ARG A 1 91 ? -7.427 -13.043 -13.282 1.00 51.00 91 ARG A N 1
ATOM 711 C CA . ARG A 1 91 ? -8.095 -13.996 -14.178 1.00 51.00 91 ARG A CA 1
ATOM 712 C C . ARG A 1 91 ? -7.411 -15.369 -14.191 1.00 51.00 91 ARG A C 1
ATOM 714 O O . ARG A 1 91 ? -8.118 -16.356 -14.361 1.00 51.00 91 ARG A O 1
ATOM 721 N N . ASP A 1 92 ? -6.099 -15.425 -13.955 1.00 51.28 92 ASP A N 1
ATOM 722 C CA . ASP A 1 92 ? -5.286 -16.655 -13.974 1.00 51.28 92 ASP A CA 1
ATOM 723 C C . ASP A 1 92 ? -5.144 -17.351 -12.609 1.00 51.28 92 ASP A C 1
ATOM 725 O O . ASP A 1 92 ? -4.883 -18.552 -12.545 1.00 51.28 92 ASP A O 1
ATOM 729 N N . LEU A 1 93 ? -5.330 -16.635 -11.496 1.00 52.03 93 LEU A N 1
ATOM 730 C CA . LEU A 1 93 ? -5.355 -17.250 -10.168 1.00 52.03 93 LEU A CA 1
ATOM 731 C C . LEU A 1 93 ? -6.653 -18.059 -9.986 1.00 52.03 93 LEU A C 1
ATOM 733 O O . LEU A 1 93 ? -7.743 -17.496 -10.137 1.00 52.03 93 LEU A O 1
ATOM 737 N N . PRO A 1 94 ? -6.585 -19.353 -9.608 1.00 51.59 94 PRO A N 1
ATOM 738 C CA . PRO A 1 94 ? -7.782 -20.124 -9.305 1.00 51.59 94 PRO A CA 1
ATOM 739 C C . PRO A 1 94 ? -8.541 -19.420 -8.177 1.00 51.59 94 PRO A C 1
ATOM 741 O O . PRO A 1 94 ? -7.981 -19.155 -7.110 1.00 51.59 94 PRO A O 1
ATOM 744 N N . ARG A 1 95 ? -9.815 -19.074 -8.419 1.00 54.09 95 ARG A N 1
ATOM 745 C CA . ARG A 1 95 ? -10.678 -18.486 -7.385 1.00 54.09 95 ARG A CA 1
ATOM 746 C C . ARG A 1 95 ? -10.650 -19.414 -6.172 1.00 54.09 95 ARG A C 1
ATOM 748 O O . ARG A 1 95 ? -11.042 -20.573 -6.284 1.00 54.09 95 ARG A O 1
ATOM 755 N N . ALA A 1 96 ? -10.165 -18.913 -5.036 1.00 51.81 96 ALA A N 1
ATOM 756 C CA . ALA A 1 96 ? -10.163 -19.679 -3.797 1.00 51.81 96 ALA A CA 1
ATOM 757 C C . ALA A 1 96 ? -11.594 -20.168 -3.500 1.00 51.81 96 ALA A C 1
ATOM 759 O O . ALA A 1 96 ? -12.537 -19.394 -3.704 1.00 51.81 96 ALA A O 1
ATOM 760 N N . PRO 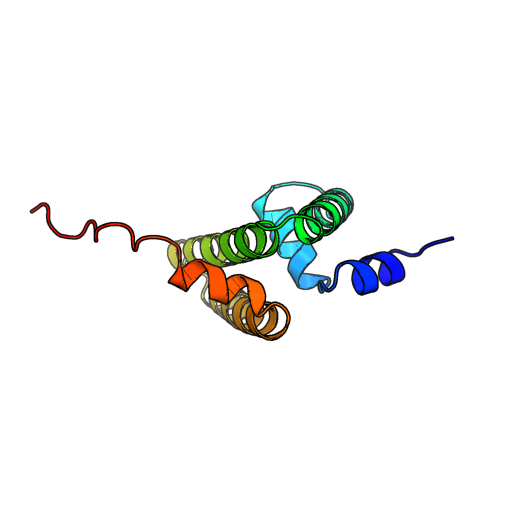A 1 97 ? -11.779 -21.423 -3.050 1.00 48.59 97 PRO A N 1
ATOM 761 C CA . PRO A 1 97 ? -13.103 -21.937 -2.740 1.00 48.59 97 PRO A CA 1
ATOM 762 C C . PRO A 1 97 ? -13.747 -21.067 -1.657 1.00 48.59 97 PRO A C 1
ATOM 764 O O . PRO A 1 97 ? -13.128 -20.746 -0.638 1.00 48.59 97 PRO A O 1
ATOM 767 N N . ASP A 1 98 ? -14.981 -20.653 -1.932 1.00 47.44 98 ASP A N 1
ATOM 768 C CA . ASP A 1 98 ? -15.804 -19.815 -1.071 1.00 47.44 98 ASP A CA 1
ATOM 769 C C . ASP A 1 98 ? -15.955 -20.488 0.303 1.00 47.44 98 ASP A C 1
ATOM 771 O O . ASP A 1 98 ? -16.619 -21.511 0.450 1.00 47.44 98 ASP A O 1
ATOM 775 N N . ARG A 1 99 ? -15.299 -19.937 1.333 1.00 55.38 99 ARG A N 1
ATOM 776 C CA . ARG A 1 99 ? -15.395 -20.436 2.715 1.00 55.38 99 ARG A CA 1
ATOM 777 C C . ARG A 1 99 ? -16.723 -20.029 3.381 1.00 55.38 99 ARG A C 1
ATOM 779 O O . ARG A 1 99 ? -16.711 -19.650 4.549 1.00 55.38 99 ARG A O 1
ATOM 786 N N . ARG A 1 100 ? -17.862 -20.056 2.670 1.00 52.94 100 ARG A N 1
ATOM 787 C CA . ARG A 1 100 ? -19.197 -19.836 3.268 1.00 52.94 100 ARG A CA 1
ATOM 788 C C . ARG A 1 100 ? -20.080 -21.079 3.334 1.00 52.94 100 ARG A C 1
ATOM 790 O O . ARG A 1 100 ? -21.277 -20.950 3.562 1.00 52.94 100 ARG A O 1
ATOM 797 N N . THR A 1 101 ? -19.531 -22.282 3.194 1.00 49.84 101 THR A N 1
ATOM 798 C CA . THR A 1 101 ? -20.302 -23.513 3.430 1.00 49.84 101 THR A CA 1
ATOM 799 C C . THR A 1 101 ? -19.596 -24.399 4.446 1.00 49.84 101 THR A C 1
ATOM 801 O O . THR A 1 101 ? -18.916 -25.363 4.104 1.00 49.84 101 THR A O 1
ATOM 804 N N . SER A 1 102 ? -19.720 -24.042 5.718 1.00 50.06 102 SER A N 1
ATOM 805 C CA . SER A 1 102 ? -19.534 -24.955 6.850 1.00 50.06 102 SER A CA 1
ATOM 806 C C . SER A 1 102 ? -20.407 -24.429 7.989 1.00 50.06 102 SER A C 1
ATOM 808 O O . SER A 1 102 ? -19.937 -23.711 8.867 1.00 50.06 102 SER A O 1
ATOM 810 N N . SER A 1 103 ? -21.711 -24.681 7.870 1.00 56.78 103 SER A N 1
ATOM 811 C CA . SER A 1 103 ? -22.667 -24.667 8.983 1.00 56.78 103 SER A CA 1
ATOM 812 C C . SER A 1 103 ? -22.952 -26.103 9.386 1.00 56.78 103 SER A C 1
ATOM 814 O O . SER A 1 103 ? -22.922 -26.960 8.473 1.00 56.78 103 SER A O 1
#

Foldseek 3Di:
DDDPVNLCVQLLDDLVLLVLQCVQVVHDSVVSSVLSSVLSVDLCSLLVSLVSLVVQLVVCVVVVVVVSNVVSVVVSVVSCVSPVSNVPCVVVDDDDPDPPPDD

Secondary structure (DSSP, 8-state):
---HHHHHHHHT--HHHHHHHHHHHT--HHHHHHHHHHHHTSTTHHHHHHHHHHHHHHHHHHTT-HHHHHHHHHHHHHHHHH-THHHHHHHHSPPPP-TT---

Sequence (103 aa):
MLSLEDCLELSKLTEDEILIIAKHERIPEIAALELANYLICTPDGEFRIKGMIKNDITQAANCGDRVRELGLKLMLRNYVAQHPGCNERLRDLPRAPDRRTSS